Protein AF-A0AAE1UNR2-F1 (afdb_monomer_lite)

Secondary structure (DSSP, 8-state):
---STTS-HHHHHHHHHHHSSS----HHHHHHHHHTS-HHHHHHHTTS-TT-HHHHHHHHHHHHHTS-HHHHHHGGG-TT--SS--STT-S-----

Radius of gyration: 14.62 Å; chains: 1; bounding box: 32×25×48 Å

Foldseek 3Di:
DLACAPHALLVVLVVVVVVPPPDQDDPVNVVVSLVSDAPLLSVVLVPDDCNDVNVSSVVSRVLVVLAFPQCSPVNPVRPDGDPPHPPPPPPDPDDD

pLDDT: mean 76.66, std 12.13, range [36.47, 90.81]

Sequence (96 aa):
MDGLGDRKPSELINEMLALMEGHKSCLLFEQIFLEQMPEDIRLLLAQDTFTDPRGLAARADELWDKWCYYHQRLGSDARRCRPPCMHPGNASGGSL

Structure (mmCIF, N/CA/C/O backbone):
data_AF-A0AAE1UNR2-F1
#
_entry.id   AF-A0AAE1UNR2-F1
#
loop_
_atom_site.group_PDB
_atom_site.id
_atom_site.type_symbol
_atom_site.label_atom_id
_atom_site.label_alt_id
_atom_site.label_comp_id
_atom_site.label_asym_id
_atom_site.label_entity_id
_atom_site.label_seq_id
_atom_site.pdbx_PDB_ins_code
_atom_site.Cartn_x
_atom_site.Cartn_y
_atom_site.Cartn_z
_atom_site.occupancy
_atom_site.B_iso_or_equiv
_atom_site.auth_seq_id
_atom_site.auth_comp_id
_atom_site.auth_asym_id
_atom_site.auth_atom_id
_atom_site.pdbx_PDB_model_num
ATOM 1 N N . MET A 1 1 ? 12.746 -7.445 9.926 1.00 45.41 1 MET A N 1
ATOM 2 C CA . MET A 1 1 ? 11.361 -7.937 9.978 1.00 45.41 1 MET A CA 1
ATOM 3 C C . MET A 1 1 ? 11.120 -8.610 8.652 1.00 45.41 1 MET A C 1
ATOM 5 O O . MET A 1 1 ? 11.321 -7.958 7.633 1.00 45.41 1 MET A O 1
ATOM 9 N N . ASP A 1 2 ? 10.825 -9.909 8.651 1.00 52.72 2 ASP A N 1
ATOM 10 C CA . ASP A 1 2 ? 10.243 -10.548 7.473 1.00 52.72 2 ASP A CA 1
ATOM 11 C C . ASP A 1 2 ? 8.996 -9.726 7.151 1.00 52.72 2 ASP A C 1
ATOM 13 O O . ASP A 1 2 ? 8.121 -9.598 8.006 1.00 52.72 2 ASP A O 1
ATOM 17 N N . GLY A 1 3 ? 9.010 -9.014 6.021 1.00 59.41 3 GLY A N 1
ATOM 18 C CA . GLY A 1 3 ? 7.941 -8.089 5.655 1.00 59.41 3 GLY A CA 1
ATOM 19 C C . GLY A 1 3 ? 6.603 -8.809 5.482 1.00 59.41 3 GLY A C 1
ATOM 20 O O . GLY A 1 3 ? 6.376 -9.907 5.979 1.00 59.41 3 GLY A O 1
ATOM 21 N N . LEU A 1 4 ? 5.701 -8.223 4.708 1.00 69.62 4 LEU A N 1
ATOM 22 C CA . LEU A 1 4 ? 4.377 -8.795 4.440 1.00 69.62 4 LEU A CA 1
ATOM 23 C C . LEU A 1 4 ? 4.364 -10.270 3.962 1.00 69.62 4 LEU A C 1
ATOM 25 O O . LEU A 1 4 ? 3.344 -10.950 4.067 1.00 69.62 4 LEU A O 1
ATOM 29 N N . GLY A 1 5 ? 5.491 -10.783 3.457 1.00 72.50 5 GLY A N 1
ATOM 30 C CA . GLY A 1 5 ? 5.622 -12.157 2.979 1.00 72.50 5 GLY A CA 1
ATOM 31 C C . GLY A 1 5 ? 4.759 -12.384 1.739 1.00 72.50 5 GLY A C 1
ATOM 32 O O . GLY A 1 5 ? 4.785 -11.577 0.808 1.00 72.50 5 GLY A O 1
ATOM 33 N N . ASP A 1 6 ? 3.988 -13.473 1.740 1.00 73.25 6 ASP A N 1
ATOM 34 C CA . ASP A 1 6 ? 3.024 -13.804 0.678 1.00 73.25 6 ASP A CA 1
ATOM 35 C C . ASP A 1 6 ? 1.643 -13.161 0.891 1.00 73.25 6 ASP A C 1
ATOM 37 O O . ASP A 1 6 ? 0.737 -13.342 0.077 1.00 73.25 6 ASP A O 1
ATOM 41 N N . ARG A 1 7 ? 1.460 -12.432 1.996 1.00 82.12 7 ARG A N 1
ATOM 42 C CA . ARG A 1 7 ? 0.172 -11.848 2.371 1.00 82.12 7 ARG A CA 1
ATOM 43 C C . ARG A 1 7 ? -0.068 -10.539 1.634 1.00 82.12 7 ARG A C 1
ATOM 45 O O . ARG A 1 7 ? 0.875 -9.842 1.255 1.00 82.12 7 ARG A O 1
ATOM 52 N N . LYS A 1 8 ? -1.339 -10.179 1.466 1.00 85.06 8 LYS A N 1
ATOM 53 C CA . LYS A 1 8 ? -1.718 -8.876 0.917 1.00 85.06 8 LYS A CA 1
ATOM 54 C C . LYS A 1 8 ? -1.769 -7.782 1.990 1.00 85.06 8 LYS A C 1
ATOM 56 O O . LYS A 1 8 ? -2.084 -8.063 3.151 1.00 85.06 8 LYS A O 1
ATOM 61 N N . PRO A 1 9 ? -1.515 -6.518 1.612 1.00 88.81 9 PRO A N 1
ATOM 62 C CA . PRO A 1 9 ? -1.623 -5.375 2.525 1.00 88.81 9 PRO A CA 1
ATOM 63 C C . PRO A 1 9 ? -3.003 -5.255 3.182 1.00 88.81 9 PRO A C 1
A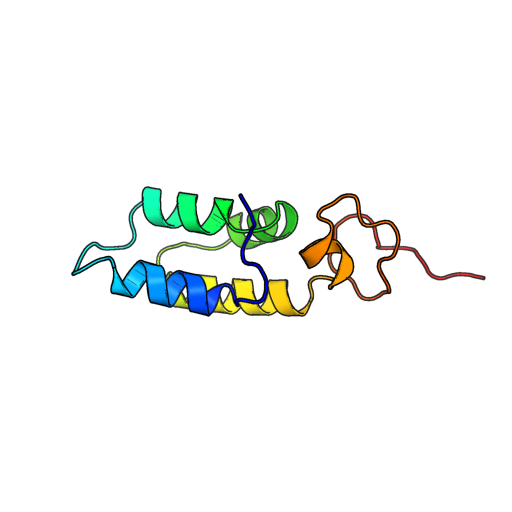TOM 65 O O . PRO A 1 9 ? -3.105 -4.965 4.376 1.00 88.81 9 PRO A O 1
ATOM 68 N N . SER A 1 10 ? -4.065 -5.552 2.433 1.00 90.81 10 SER A N 1
ATOM 69 C CA . SER A 1 10 ? -5.437 -5.604 2.941 1.00 90.81 10 SER A CA 1
ATOM 70 C C . SER A 1 10 ? -5.660 -6.676 4.000 1.00 90.81 10 SER A C 1
ATOM 72 O O . SER A 1 10 ? -6.385 -6.436 4.966 1.00 90.81 10 SER A O 1
ATOM 74 N N . GLU A 1 11 ? -5.020 -7.837 3.876 1.00 89.56 11 GLU A N 1
ATOM 75 C CA . GLU A 1 11 ? -5.092 -8.894 4.887 1.00 89.56 11 GLU A CA 1
ATOM 76 C C . GLU A 1 11 ? -4.405 -8.459 6.181 1.00 89.56 11 GLU A C 1
ATOM 78 O O . GLU A 1 11 ? -4.945 -8.680 7.264 1.00 89.56 11 GLU A O 1
ATOM 83 N N . LEU A 1 12 ? -3.256 -7.783 6.079 1.00 88.56 12 LEU A N 1
ATOM 84 C CA . LEU A 1 12 ? -2.573 -7.211 7.240 1.00 88.56 12 LEU A CA 1
ATOM 85 C C . LEU A 1 12 ? -3.449 -6.175 7.952 1.00 88.56 12 LEU A C 1
ATOM 87 O O . LEU A 1 12 ? -3.637 -6.275 9.162 1.00 88.56 12 LEU A O 1
ATOM 91 N N . ILE A 1 13 ? -4.033 -5.223 7.218 1.00 87.88 13 ILE A N 1
ATOM 92 C CA . ILE A 1 13 ? -4.922 -4.219 7.819 1.00 87.88 13 ILE A CA 1
ATOM 93 C C . ILE A 1 13 ? -6.139 -4.865 8.471 1.00 87.88 13 ILE A C 1
ATOM 95 O O . ILE A 1 13 ? -6.511 -4.464 9.569 1.00 87.88 13 ILE A O 1
ATOM 99 N N . ASN A 1 14 ? -6.750 -5.872 7.848 1.00 87.88 14 ASN A N 1
ATOM 100 C CA . ASN A 1 14 ? -7.897 -6.556 8.442 1.00 87.88 14 ASN A CA 1
ATOM 101 C C . ASN A 1 14 ? -7.534 -7.274 9.748 1.00 87.88 14 ASN A C 1
ATOM 103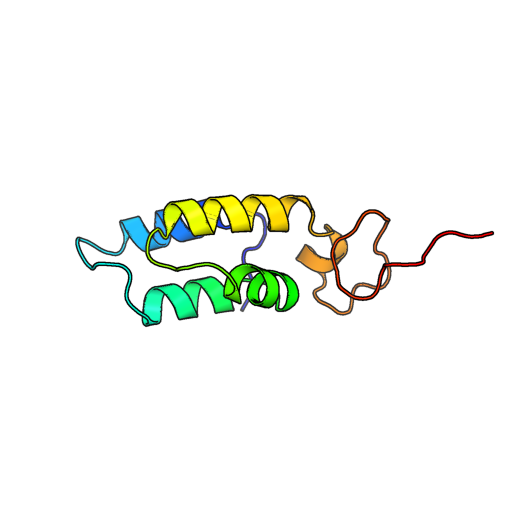 O O . ASN A 1 14 ? -8.301 -7.188 10.705 1.00 87.88 14 ASN A O 1
ATOM 107 N N . GLU A 1 15 ? -6.374 -7.928 9.821 1.00 88.00 15 GLU A N 1
ATOM 108 C CA . GLU A 1 15 ? -5.896 -8.546 11.064 1.00 88.00 15 GLU A CA 1
ATOM 109 C C . GLU A 1 15 ? -5.582 -7.507 12.140 1.00 88.00 15 GLU A C 1
ATOM 111 O O . GLU A 1 15 ? -6.015 -7.649 13.283 1.00 88.00 15 GLU A O 1
ATOM 116 N N . MET A 1 16 ? -4.886 -6.430 11.775 1.00 83.88 16 MET A N 1
ATOM 117 C CA . MET A 1 16 ? -4.585 -5.345 12.706 1.00 83.88 16 MET A CA 1
ATOM 118 C C . MET A 1 16 ? -5.873 -4.685 13.225 1.00 83.88 16 MET A C 1
ATOM 120 O O . MET A 1 16 ? -5.975 -4.398 14.413 1.00 83.88 16 MET A O 1
ATOM 124 N N . LEU A 1 17 ? -6.883 -4.493 12.369 1.00 84.88 17 LEU A N 1
ATOM 125 C CA . LEU A 1 17 ? -8.201 -3.985 12.761 1.00 84.88 17 LEU A CA 1
ATOM 126 C C . LEU A 1 17 ? -8.956 -4.964 13.668 1.00 84.88 17 LEU A C 1
ATOM 128 O O . LEU A 1 17 ? -9.613 -4.522 14.603 1.00 84.88 17 LEU A O 1
ATOM 132 N N . ALA A 1 18 ? -8.862 -6.272 13.418 1.00 85.44 18 ALA A N 1
ATOM 133 C CA . ALA A 1 18 ? -9.512 -7.290 14.245 1.00 85.44 18 ALA A CA 1
ATOM 134 C C . ALA A 1 18 ? -8.935 -7.352 15.670 1.00 85.44 18 ALA A C 1
ATOM 136 O O . ALA A 1 18 ? -9.6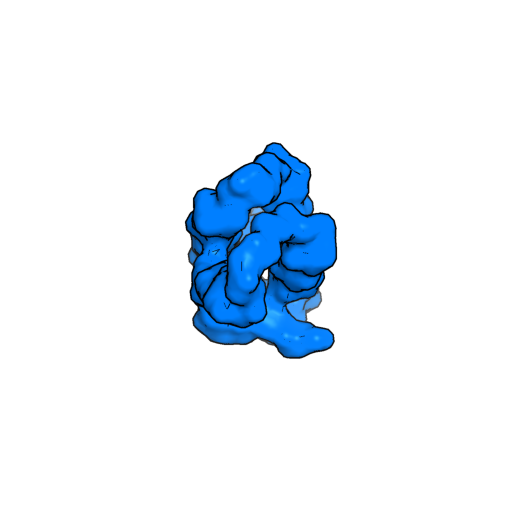60 -7.674 16.606 1.00 85.44 18 ALA A O 1
ATOM 137 N N . LEU A 1 19 ? -7.652 -7.016 15.839 1.00 84.31 19 LEU A N 1
ATOM 138 C CA . LEU A 1 19 ? -6.992 -6.927 17.147 1.00 84.31 19 LEU A CA 1
ATOM 139 C C . LEU A 1 19 ? -7.340 -5.642 17.914 1.00 84.31 19 LEU A C 1
ATOM 141 O O . LEU A 1 19 ? -7.198 -5.590 19.134 1.00 84.31 19 LEU A O 1
ATOM 145 N N . MET A 1 20 ? -7.786 -4.595 17.219 1.00 73.44 20 MET A N 1
ATOM 146 C CA . MET A 1 20 ? -8.166 -3.324 17.829 1.00 73.44 20 MET A CA 1
ATOM 147 C C . MET A 1 20 ? -9.665 -3.328 18.139 1.00 73.44 20 MET A C 1
ATOM 149 O O . MET A 1 20 ? -10.473 -2.848 17.348 1.00 73.44 20 MET A O 1
ATOM 153 N N . GLU A 1 21 ? -10.046 -3.847 19.309 1.00 67.44 21 GLU A N 1
ATOM 154 C CA . GLU A 1 21 ? -11.426 -3.867 19.828 1.00 67.44 21 GLU A CA 1
ATOM 155 C C . GLU A 1 21 ? -11.978 -2.444 20.106 1.00 67.44 21 GLU A C 1
ATOM 157 O O . GLU A 1 21 ? -12.201 -2.041 21.244 1.00 67.44 21 GLU A O 1
ATOM 162 N N . GLY A 1 22 ? -12.194 -1.640 19.059 1.00 67.50 22 GLY A N 1
ATOM 163 C CA . GLY A 1 22 ? -12.821 -0.314 19.140 1.00 67.50 22 GLY A CA 1
ATOM 164 C C . GLY A 1 22 ? -11.864 0.882 19.185 1.00 67.50 22 GLY A C 1
ATOM 165 O O . GLY A 1 22 ? -12.322 2.022 19.293 1.00 67.50 22 GLY A O 1
ATOM 166 N N . HIS A 1 23 ? -10.552 0.666 19.050 1.00 65.69 23 HIS A N 1
ATOM 167 C CA . HIS A 1 23 ? -9.600 1.762 18.867 1.00 65.69 23 HIS A CA 1
ATOM 168 C C . HIS A 1 23 ? -9.672 2.286 17.424 1.00 65.69 23 HIS A C 1
ATOM 170 O O . HIS A 1 23 ? -9.434 1.549 16.469 1.00 65.69 23 HIS A O 1
ATOM 176 N N . LYS A 1 24 ? -10.006 3.572 17.251 1.00 63.94 24 LYS A N 1
ATOM 177 C CA . LYS A 1 24 ? -9.912 4.241 15.943 1.00 63.94 24 LYS A CA 1
ATOM 178 C C . LYS A 1 24 ? -8.445 4.265 15.508 1.00 63.94 24 LYS A C 1
ATOM 180 O O . LYS A 1 24 ? -7.584 4.482 16.361 1.00 63.94 24 LYS A O 1
ATOM 185 N N . SER A 1 25 ? -8.192 4.036 14.217 1.00 64.69 25 SER A N 1
ATOM 186 C CA . SER A 1 25 ? -6.867 4.060 13.582 1.00 64.69 25 SER A CA 1
ATOM 187 C C . SER A 1 25 ? -6.017 5.199 14.147 1.00 64.69 25 SER A C 1
ATOM 189 O O . SER A 1 25 ? -6.286 6.377 13.922 1.00 64.69 25 SER A O 1
ATOM 191 N N . CYS A 1 26 ? -5.052 4.840 14.984 1.00 76.38 26 CYS A N 1
ATOM 192 C CA . CYS A 1 26 ? -4.155 5.774 15.645 1.00 76.38 26 CYS A CA 1
ATOM 193 C C . CYS A 1 26 ? -2.821 5.817 14.894 1.00 76.38 26 CYS A C 1
ATOM 195 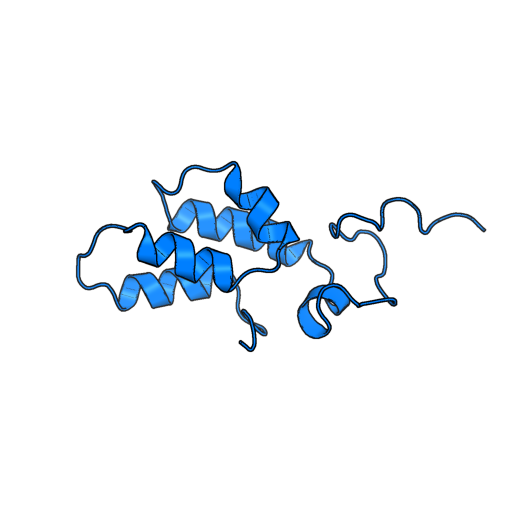O O . CYS A 1 26 ? -2.495 4.883 14.169 1.00 76.38 26 CYS A O 1
ATOM 197 N N . LEU A 1 27 ? -2.019 6.863 15.107 1.00 78.19 27 LEU A N 1
ATOM 198 C CA . LEU A 1 27 ? -0.718 7.043 14.437 1.00 78.19 27 LEU A CA 1
ATOM 199 C C . LEU A 1 27 ? 0.185 5.798 14.521 1.00 78.19 27 LEU A C 1
ATOM 201 O O . LEU A 1 27 ? 0.934 5.499 13.598 1.00 78.19 27 LEU A O 1
ATOM 205 N N . LEU A 1 28 ? 0.082 5.036 15.614 1.00 80.56 28 LEU A N 1
ATOM 206 C CA . LEU A 1 28 ? 0.816 3.785 15.789 1.00 80.56 28 LEU A CA 1
ATOM 207 C C . LEU A 1 28 ? 0.392 2.707 14.778 1.00 80.56 28 LEU A C 1
ATOM 209 O O . LEU A 1 28 ? 1.239 1.993 14.257 1.00 80.56 28 LEU A O 1
ATOM 213 N N . PHE A 1 29 ? -0.903 2.599 14.480 1.00 81.88 29 PHE A N 1
ATOM 214 C CA . PHE A 1 29 ? -1.419 1.681 13.464 1.00 81.88 29 PHE A CA 1
ATOM 215 C C . PHE A 1 29 ? -0.871 2.038 12.081 1.00 81.88 29 PHE A C 1
ATOM 217 O O . PHE A 1 29 ? -0.400 1.163 11.359 1.00 81.88 29 PHE A O 1
ATOM 224 N N . GLU A 1 30 ? -0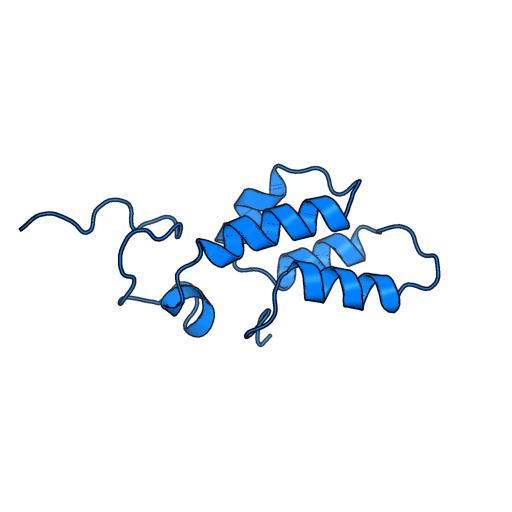.905 3.325 11.734 1.00 82.38 30 GLU A N 1
ATOM 225 C CA . GLU A 1 30 ? -0.410 3.833 10.452 1.00 82.38 30 GLU A CA 1
ATOM 226 C C . GLU A 1 30 ? 1.088 3.566 10.313 1.00 82.38 30 GLU A C 1
ATOM 228 O O . GLU A 1 30 ? 1.535 3.053 9.290 1.00 82.38 30 GLU A O 1
ATOM 233 N N . GLN A 1 31 ? 1.854 3.840 11.371 1.00 85.12 31 GLN A N 1
ATOM 234 C CA . GLN A 1 31 ? 3.290 3.611 11.381 1.00 85.12 31 GLN A CA 1
ATOM 235 C C . GLN A 1 31 ? 3.628 2.122 11.233 1.00 85.12 31 GLN A C 1
ATOM 237 O O . GLN A 1 31 ? 4.419 1.776 10.360 1.00 85.12 31 GLN A O 1
ATOM 242 N N . ILE A 1 32 ? 2.990 1.239 12.011 1.00 85.56 32 ILE A N 1
ATOM 243 C CA . ILE A 1 32 ? 3.215 -0.212 11.914 1.00 85.56 32 ILE A CA 1
ATOM 244 C C . ILE A 1 32 ? 2.846 -0.722 10.516 1.00 85.56 32 ILE A C 1
ATOM 246 O O . ILE A 1 32 ? 3.594 -1.500 9.930 1.00 85.56 32 ILE A O 1
ATOM 250 N N . PHE A 1 33 ? 1.716 -0.276 9.959 1.00 86.25 33 PHE A N 1
ATOM 251 C CA . PHE A 1 33 ? 1.303 -0.673 8.615 1.00 86.25 33 PHE A CA 1
ATOM 252 C C . PHE A 1 33 ? 2.323 -0.239 7.558 1.00 86.25 33 PHE A C 1
ATOM 254 O O . PHE A 1 33 ? 2.717 -1.050 6.722 1.00 86.25 33 PHE A O 1
ATOM 261 N N . LEU A 1 34 ? 2.793 1.011 7.624 1.00 86.06 34 LEU A N 1
ATOM 262 C CA . LEU A 1 34 ? 3.816 1.513 6.713 1.00 86.06 34 LEU A CA 1
ATOM 263 C C . LEU A 1 34 ? 5.117 0.724 6.862 1.00 86.06 34 LEU A C 1
ATOM 265 O O . LEU A 1 34 ? 5.651 0.280 5.853 1.00 86.06 34 LEU A O 1
ATOM 269 N N . GLU A 1 35 ? 5.618 0.507 8.080 1.00 86.88 35 GLU A N 1
ATOM 270 C CA . GLU A 1 35 ? 6.871 -0.227 8.329 1.00 86.88 35 GLU A CA 1
ATOM 271 C C . GLU A 1 35 ? 6.868 -1.655 7.761 1.00 86.88 35 GLU A C 1
ATOM 273 O O . GLU A 1 35 ? 7.922 -2.162 7.378 1.00 86.88 35 GLU A O 1
ATOM 278 N N . GLN A 1 36 ? 5.696 -2.281 7.623 1.00 85.12 36 GLN A N 1
ATOM 279 C CA . GLN A 1 36 ? 5.554 -3.598 6.996 1.00 85.12 36 GLN A CA 1
ATOM 280 C C . GLN A 1 36 ? 5.634 -3.571 5.459 1.00 85.12 36 GLN A C 1
ATOM 282 O O . GLN A 1 36 ? 5.701 -4.631 4.826 1.00 85.12 36 GLN A O 1
ATOM 287 N N . MET A 1 37 ? 5.641 -2.382 4.850 1.00 84.62 37 MET A N 1
ATOM 288 C CA . MET A 1 37 ? 5.707 -2.191 3.404 1.00 84.62 37 MET A CA 1
ATOM 289 C C . MET A 1 37 ? 7.121 -1.799 2.928 1.00 84.62 37 MET A C 1
ATOM 291 O O . MET A 1 37 ? 7.839 -1.058 3.609 1.00 84.62 37 MET A O 1
ATOM 295 N N . PRO A 1 38 ? 7.517 -2.214 1.707 1.00 82.44 38 PRO A N 1
ATOM 296 C CA . PRO A 1 38 ? 8.699 -1.701 1.025 1.00 82.44 38 PRO A CA 1
ATOM 297 C C . PRO A 1 38 ? 8.702 -0.174 0.972 1.00 82.44 38 PRO A C 1
ATOM 299 O O . PRO A 1 38 ? 7.649 0.455 0.863 1.00 82.44 38 PRO A O 1
ATOM 302 N N . GLU A 1 39 ? 9.893 0.421 1.008 1.00 81.62 39 GLU A N 1
ATOM 303 C CA . GLU A 1 39 ? 10.082 1.877 0.979 1.00 81.62 39 GLU A CA 1
ATOM 304 C C . GLU A 1 39 ? 9.331 2.559 -0.164 1.00 81.62 39 GLU A C 1
ATOM 306 O O . GLU A 1 39 ? 8.645 3.554 0.044 1.00 81.62 39 GLU A O 1
ATOM 311 N N . ASP A 1 40 ? 9.373 1.969 -1.347 1.00 79.62 40 ASP A N 1
ATOM 312 C CA . ASP A 1 40 ? 8.740 2.536 -2.531 1.00 79.62 40 ASP A CA 1
ATOM 313 C C . ASP A 1 40 ? 7.211 2.563 -2.418 1.00 79.62 40 ASP A C 1
ATOM 315 O O . ASP A 1 40 ? 6.566 3.545 -2.783 1.00 79.62 40 ASP A O 1
ATOM 319 N N . ILE A 1 41 ? 6.623 1.500 -1.860 1.00 85.25 41 ILE A N 1
ATOM 320 C CA . ILE A 1 41 ? 5.178 1.426 -1.627 1.00 85.25 41 ILE A CA 1
ATOM 321 C C . ILE A 1 41 ? 4.790 2.408 -0.516 1.00 85.25 41 ILE A C 1
ATOM 323 O O . ILE A 1 41 ? 3.815 3.139 -0.677 1.00 85.25 41 ILE A O 1
ATOM 327 N N . ARG A 1 42 ? 5.588 2.514 0.559 1.00 87.25 42 ARG A N 1
ATOM 328 C CA . ARG A 1 42 ? 5.382 3.529 1.607 1.00 87.25 42 ARG A CA 1
ATOM 329 C C . ARG A 1 42 ? 5.362 4.946 1.039 1.00 87.25 42 ARG A C 1
ATOM 331 O O . ARG A 1 42 ? 4.481 5.722 1.392 1.00 87.25 42 ARG A O 1
ATOM 338 N N . LEU A 1 43 ? 6.305 5.286 0.158 1.00 84.12 43 LEU A N 1
ATOM 339 C CA . LEU A 1 43 ? 6.393 6.615 -0.459 1.00 84.12 43 LEU A CA 1
ATOM 340 C C . LEU A 1 43 ? 5.173 6.937 -1.329 1.00 84.12 43 LEU A C 1
ATOM 342 O O . LEU A 1 43 ? 4.705 8.076 -1.350 1.00 84.12 43 LEU A O 1
ATOM 346 N N . LEU A 1 44 ? 4.639 5.943 -2.040 1.00 85.06 44 LEU A N 1
ATOM 347 C CA . LEU A 1 44 ? 3.429 6.121 -2.841 1.00 85.06 44 LEU A CA 1
ATOM 348 C C . LEU A 1 44 ? 2.189 6.297 -1.956 1.00 85.06 44 LEU A C 1
ATOM 350 O O . LEU A 1 44 ? 1.363 7.164 -2.250 1.00 85.06 44 LEU A O 1
ATOM 354 N N . LEU A 1 45 ? 2.085 5.530 -0.867 1.00 86.81 45 LEU A N 1
ATOM 355 C CA . LEU A 1 45 ? 0.985 5.606 0.103 1.00 86.81 45 LEU A CA 1
ATOM 356 C C . LEU A 1 45 ? 1.029 6.857 0.986 1.00 86.81 45 LEU A C 1
ATOM 358 O O . LEU A 1 45 ? -0.015 7.314 1.434 1.00 86.81 45 LEU A O 1
ATOM 362 N N . ALA A 1 46 ? 2.201 7.465 1.192 1.00 82.00 46 ALA A N 1
ATOM 363 C CA . ALA A 1 46 ? 2.345 8.707 1.959 1.00 82.00 46 ALA A CA 1
ATOM 364 C C . ALA A 1 46 ? 1.555 9.897 1.374 1.00 82.00 46 ALA A C 1
ATOM 366 O O . ALA A 1 46 ? 1.389 10.914 2.043 1.00 82.00 46 ALA A O 1
ATOM 367 N N . GLN A 1 47 ? 1.085 9.786 0.127 1.00 78.12 47 GLN A N 1
ATOM 368 C CA . GLN A 1 47 ? 0.231 10.782 -0.521 1.00 78.12 47 GLN A CA 1
ATOM 369 C C . GLN A 1 47 ? -1.257 10.640 -0.159 1.00 78.12 47 GLN A C 1
ATOM 371 O O . GLN A 1 47 ? -2.016 11.579 -0.398 1.00 78.12 47 GLN A O 1
ATOM 376 N N . ASP A 1 48 ? -1.693 9.498 0.383 1.00 82.81 48 ASP A N 1
ATOM 377 C CA . ASP A 1 48 ? -3.092 9.293 0.770 1.00 82.81 48 ASP A CA 1
ATOM 378 C C . ASP A 1 48 ? -3.389 9.772 2.189 1.00 82.81 48 ASP A C 1
ATOM 380 O O . ASP A 1 48 ? -2.507 9.967 3.028 1.00 82.81 48 ASP A O 1
ATOM 384 N N . THR A 1 49 ? -4.682 9.899 2.481 1.00 76.44 49 THR A N 1
ATOM 385 C CA . THR A 1 49 ? -5.180 10.125 3.833 1.00 76.44 49 THR A CA 1
ATOM 386 C C . THR A 1 49 ? -5.507 8.798 4.517 1.00 76.44 49 THR A C 1
ATOM 388 O O . THR A 1 49 ? -6.197 7.935 3.981 1.00 76.44 49 THR A O 1
ATOM 391 N N . PHE A 1 50 ? -5.067 8.654 5.763 1.00 78.44 50 PHE A N 1
ATOM 392 C CA . PHE A 1 50 ? -5.269 7.453 6.582 1.00 78.44 50 PHE A CA 1
ATOM 393 C C . PHE A 1 50 ? -6.631 7.436 7.308 1.00 78.44 50 PHE A C 1
ATOM 395 O O . PHE A 1 50 ? -6.866 6.654 8.228 1.00 78.44 50 PHE A O 1
ATOM 402 N N . THR A 1 51 ? -7.559 8.306 6.893 1.00 81.25 51 THR A N 1
ATOM 403 C CA . THR A 1 51 ? -8.912 8.398 7.464 1.00 81.25 51 THR A CA 1
ATOM 404 C C . THR A 1 51 ? -9.730 7.132 7.205 1.00 81.25 51 THR A C 1
ATOM 406 O O . THR A 1 51 ? -10.575 6.780 8.026 1.00 81.25 51 THR A O 1
ATOM 409 N N . ASP A 1 52 ? -9.465 6.444 6.089 1.00 84.19 52 ASP A N 1
ATOM 410 C CA . ASP A 1 52 ? -10.030 5.131 5.779 1.00 84.19 52 ASP A CA 1
ATOM 411 C C . ASP A 1 52 ? -8.914 4.076 5.640 1.00 84.19 52 ASP A C 1
ATOM 413 O O . ASP A 1 52 ? -8.325 3.932 4.563 1.00 84.19 52 ASP A O 1
ATOM 417 N N . PRO A 1 53 ? -8.611 3.305 6.704 1.00 82.69 53 PRO A N 1
ATOM 418 C CA . PRO A 1 53 ? -7.555 2.298 6.659 1.00 82.69 53 PRO A CA 1
ATOM 419 C C . PRO A 1 53 ? -7.856 1.191 5.644 1.00 82.69 53 PRO A C 1
ATOM 421 O O . PRO A 1 53 ? -6.934 0.641 5.051 1.00 82.69 53 PRO A O 1
ATOM 424 N N . ARG A 1 54 ? -9.131 0.866 5.394 1.00 86.38 54 ARG A N 1
ATOM 425 C CA . ARG A 1 54 ? -9.500 -0.180 4.429 1.00 86.38 54 ARG A CA 1
ATOM 426 C C . ARG A 1 54 ? -9.269 0.276 2.989 1.00 86.38 54 ARG A C 1
ATOM 428 O O . ARG A 1 54 ? -8.727 -0.496 2.201 1.00 86.38 54 ARG A O 1
ATOM 435 N N . GLY A 1 55 ? -9.628 1.516 2.661 1.00 87.81 55 GLY A N 1
ATOM 436 C CA . GLY A 1 55 ? -9.331 2.131 1.366 1.00 87.81 55 GLY A CA 1
ATOM 437 C C . GLY A 1 55 ? -7.830 2.254 1.107 1.00 87.81 55 GLY A C 1
ATOM 438 O O . GLY A 1 55 ? -7.364 1.897 0.025 1.00 87.81 55 GLY A O 1
ATOM 439 N N . LEU A 1 56 ? -7.057 2.650 2.123 1.00 88.06 56 LEU A N 1
ATOM 440 C CA . LEU A 1 56 ? -5.595 2.663 2.045 1.00 88.06 56 LEU A CA 1
ATOM 441 C C . LEU A 1 56 ? -5.031 1.264 1.755 1.00 88.06 56 LEU A C 1
ATOM 443 O O . LEU A 1 56 ? -4.164 1.113 0.897 1.00 88.06 56 LEU A O 1
ATOM 447 N N . ALA A 1 57 ? -5.555 0.234 2.427 1.00 89.00 57 ALA A N 1
ATOM 448 C CA . ALA A 1 57 ? -5.162 -1.153 2.187 1.00 89.00 57 ALA A CA 1
ATOM 449 C C . ALA A 1 57 ? -5.452 -1.602 0.751 1.00 89.00 57 ALA A C 1
ATOM 451 O O . ALA A 1 57 ? -4.623 -2.267 0.140 1.00 89.00 57 ALA A O 1
ATOM 452 N N . ALA A 1 58 ? -6.606 -1.224 0.196 1.00 89.94 58 ALA A N 1
ATOM 453 C CA . ALA A 1 58 ? -6.959 -1.554 -1.182 1.00 89.94 58 ALA A CA 1
ATOM 454 C C . ALA A 1 58 ? -6.005 -0.892 -2.189 1.00 89.94 58 ALA A C 1
ATOM 456 O O . ALA A 1 58 ? -5.536 -1.545 -3.119 1.00 89.94 58 ALA A O 1
ATOM 457 N N . ARG A 1 59 ? -5.645 0.379 -1.971 1.00 88.94 59 ARG A N 1
ATOM 458 C CA . ARG A 1 59 ? -4.640 1.054 -2.803 1.00 88.94 59 ARG A CA 1
ATOM 459 C C . ARG A 1 59 ? -3.266 0.398 -2.658 1.00 88.94 59 ARG A C 1
ATOM 461 O O . ARG A 1 59 ? -2.550 0.223 -3.643 1.00 88.94 59 ARG A O 1
ATOM 468 N N . ALA A 1 60 ? -2.905 0.004 -1.440 1.00 89.31 60 ALA A N 1
ATOM 469 C CA . ALA A 1 60 ? -1.678 -0.730 -1.175 1.00 89.31 60 ALA A CA 1
ATOM 470 C C . ALA A 1 60 ? -1.659 -2.083 -1.904 1.00 89.31 60 ALA A C 1
ATOM 472 O O . ALA A 1 60 ? -0.631 -2.423 -2.479 1.00 89.31 60 ALA A O 1
ATOM 473 N N . ASP A 1 61 ? -2.779 -2.812 -1.962 1.00 89.69 61 ASP A N 1
ATOM 474 C CA . ASP A 1 61 ? -2.913 -4.053 -2.738 1.00 89.69 61 ASP A CA 1
ATOM 475 C C . ASP A 1 61 ? -2.664 -3.827 -4.235 1.00 89.69 61 ASP A C 1
ATOM 477 O O . ASP A 1 61 ? -1.987 -4.633 -4.870 1.00 89.69 61 ASP A O 1
ATOM 481 N N . GLU A 1 62 ? -3.172 -2.733 -4.811 1.00 87.81 62 GLU A N 1
ATOM 482 C CA . GLU A 1 62 ? -2.928 -2.404 -6.222 1.00 87.81 62 GLU A CA 1
ATOM 483 C C . GLU A 1 62 ? -1.449 -2.133 -6.514 1.00 87.81 62 GLU A C 1
ATOM 485 O O . GLU A 1 62 ? -0.940 -2.499 -7.576 1.00 87.81 62 GLU A O 1
ATOM 490 N N . LEU A 1 63 ? -0.761 -1.461 -5.589 1.00 85.81 63 LEU A N 1
ATOM 491 C CA . LEU A 1 63 ? 0.677 -1.214 -5.686 1.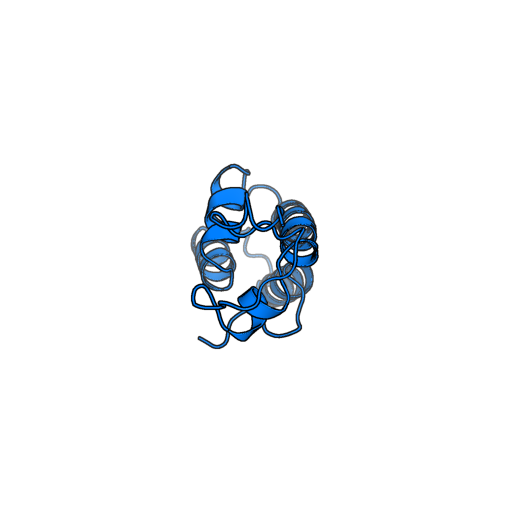00 85.81 63 LEU A CA 1
ATOM 492 C C . LEU A 1 63 ? 1.473 -2.502 -5.474 1.00 85.81 63 LEU A C 1
ATOM 494 O O . LEU A 1 63 ? 2.475 -2.721 -6.153 1.00 85.81 63 LEU A O 1
ATOM 498 N N . TRP A 1 64 ? 1.004 -3.355 -4.564 1.00 82.44 64 TRP A N 1
ATOM 499 C CA . TRP A 1 64 ? 1.593 -4.649 -4.244 1.00 82.44 64 TRP A CA 1
ATOM 500 C C . TRP A 1 64 ? 1.516 -5.625 -5.418 1.00 82.44 64 TRP A C 1
ATOM 502 O O . TRP A 1 64 ? 2.504 -6.275 -5.733 1.00 82.44 64 TRP A O 1
ATOM 512 N N . ASP A 1 65 ? 0.382 -5.687 -6.118 1.00 79.88 65 ASP A N 1
ATOM 513 C CA . ASP A 1 65 ? 0.198 -6.538 -7.303 1.00 79.88 65 ASP A CA 1
ATOM 514 C C . ASP A 1 65 ? 1.107 -6.116 -8.471 1.00 79.88 65 ASP A C 1
ATOM 516 O O . ASP A 1 65 ? 1.639 -6.940 -9.213 1.00 79.88 65 ASP A O 1
ATOM 520 N N . LYS A 1 66 ? 1.355 -4.808 -8.592 1.00 78.19 66 LYS A N 1
ATOM 521 C CA . LYS A 1 66 ? 2.276 -4.231 -9.583 1.00 78.19 66 LYS A CA 1
ATOM 522 C C . LYS A 1 66 ? 3.738 -4.246 -9.114 1.00 78.19 66 LYS A C 1
ATOM 524 O O . LYS A 1 66 ? 4.642 -3.848 -9.864 1.00 78.19 66 LYS A O 1
ATOM 529 N N . TRP A 1 67 ? 3.989 -4.692 -7.883 1.00 77.56 67 TRP A N 1
ATOM 530 C CA . TRP A 1 67 ? 5.324 -4.857 -7.335 1.00 77.56 67 TRP A CA 1
ATOM 531 C C . TRP A 1 67 ? 5.957 -6.130 -7.887 1.00 77.56 67 TRP A C 1
ATOM 533 O O . TRP A 1 67 ? 5.348 -7.193 -7.960 1.00 77.56 67 TRP A O 1
ATOM 543 N N . CYS A 1 68 ? 7.220 -6.046 -8.292 1.00 80.00 68 CYS A N 1
ATOM 544 C CA . CYS A 1 68 ? 7.895 -7.219 -8.828 1.00 80.00 68 CYS A CA 1
ATOM 545 C C . CYS A 1 68 ? 8.131 -8.261 -7.736 1.00 80.00 68 CYS A C 1
ATOM 547 O O . CYS A 1 68 ? 8.761 -7.959 -6.724 1.00 80.00 68 CYS A O 1
ATOM 549 N N . TYR A 1 69 ? 7.777 -9.512 -8.026 1.00 76.62 69 TYR A N 1
ATOM 550 C CA . TYR A 1 69 ? 8.073 -10.678 -7.193 1.00 76.62 69 TYR A CA 1
ATOM 551 C C . TYR A 1 69 ? 9.527 -10.740 -6.690 1.00 76.62 69 TYR A C 1
ATOM 553 O O . TYR A 1 69 ? 9.790 -11.098 -5.542 1.00 76.62 69 TYR A O 1
ATOM 561 N N . TYR A 1 70 ? 10.498 -10.365 -7.529 1.00 77.50 70 TYR A N 1
ATOM 562 C CA . TYR A 1 70 ? 11.904 -10.345 -7.123 1.00 77.50 70 TYR A CA 1
ATOM 563 C C . TYR A 1 70 ? 12.182 -9.281 -6.055 1.00 77.50 70 TYR A C 1
ATOM 565 O O . TYR A 1 70 ? 12.897 -9.580 -5.106 1.00 77.50 70 TYR A O 1
ATOM 573 N N . HIS A 1 71 ? 11.590 -8.089 -6.162 1.00 77.88 71 HIS A N 1
ATOM 574 C CA . HIS A 1 71 ? 11.714 -7.049 -5.134 1.00 77.88 71 HIS A CA 1
ATOM 575 C C . HIS A 1 71 ? 10.866 -7.358 -3.891 1.00 77.88 71 HIS A C 1
ATOM 577 O O . HIS A 1 71 ? 11.214 -6.926 -2.799 1.00 77.88 71 HIS A O 1
ATOM 583 N N . GLN A 1 72 ? 9.786 -8.134 -4.029 1.00 75.38 72 GLN A N 1
ATOM 584 C CA . GLN A 1 72 ? 9.006 -8.639 -2.894 1.00 75.38 72 GLN A CA 1
ATOM 585 C C . GLN A 1 72 ? 9.840 -9.596 -2.030 1.00 75.38 72 GLN A C 1
ATOM 587 O O . GLN A 1 72 ? 9.835 -9.489 -0.809 1.00 75.38 72 GLN A O 1
ATOM 592 N N . ARG A 1 73 ? 10.575 -10.525 -2.657 1.00 75.88 73 ARG A N 1
ATOM 593 C CA . ARG A 1 73 ? 11.337 -11.563 -1.939 1.00 75.88 73 ARG A CA 1
ATOM 594 C C . ARG A 1 73 ? 12.752 -11.163 -1.550 1.00 75.88 73 ARG A C 1
ATOM 596 O O . ARG A 1 73 ? 13.252 -11.641 -0.540 1.00 75.88 73 ARG A O 1
ATOM 603 N N . LEU A 1 74 ? 13.424 -10.380 -2.389 1.00 75.06 74 LEU A N 1
ATOM 604 C CA . LEU A 1 74 ? 14.849 -10.067 -2.239 1.00 75.06 74 LEU A CA 1
ATOM 605 C C . LEU A 1 74 ? 15.083 -8.630 -1.754 1.00 75.06 74 LEU A C 1
ATOM 607 O O . LEU A 1 74 ? 16.228 -8.256 -1.524 1.00 75.06 74 LEU A O 1
ATOM 611 N N . GLY A 1 75 ? 14.019 -7.834 -1.605 1.00 74.12 75 GLY A N 1
ATOM 612 C CA . GLY A 1 75 ? 14.114 -6.418 -1.264 1.00 74.12 75 GLY A CA 1
ATOM 613 C C . GLY A 1 75 ? 14.627 -5.562 -2.424 1.00 74.12 75 GLY A C 1
ATOM 614 O O . GLY A 1 75 ? 14.593 -5.965 -3.588 1.00 74.12 75 GLY A O 1
ATOM 615 N N . SER A 1 76 ? 15.103 -4.361 -2.103 1.00 73.69 76 SER A N 1
ATOM 616 C CA . SER A 1 76 ? 15.586 -3.361 -3.067 1.00 73.69 76 SER A CA 1
ATOM 617 C C . SER A 1 76 ? 16.852 -3.780 -3.834 1.00 73.69 76 SER A C 1
ATOM 619 O O . SER A 1 76 ? 17.126 -3.233 -4.896 1.00 73.69 76 SER A O 1
ATOM 621 N N . ASP A 1 77 ? 17.590 -4.798 -3.383 1.00 73.06 77 ASP A N 1
ATOM 622 C CA . ASP A 1 77 ? 18.804 -5.298 -4.053 1.00 73.06 77 ASP A CA 1
ATOM 623 C C . ASP A 1 77 ? 18.528 -6.265 -5.233 1.00 73.06 77 ASP A C 1
ATOM 625 O O . ASP A 1 77 ? 19.441 -6.897 -5.788 1.00 73.06 77 ASP A O 1
ATOM 629 N N . ALA A 1 78 ? 17.264 -6.433 -5.638 1.00 77.06 78 ALA A N 1
ATOM 630 C CA . ALA A 1 78 ? 16.862 -7.424 -6.632 1.00 77.06 78 ALA A CA 1
ATOM 631 C C . ALA A 1 78 ? 17.278 -7.056 -8.074 1.00 77.06 78 ALA A C 1
ATOM 633 O O . ALA A 1 78 ? 16.567 -6.407 -8.833 1.00 77.06 78 ALA A O 1
ATOM 634 N N . ARG A 1 79 ? 18.403 -7.604 -8.540 1.00 77.50 79 ARG A N 1
ATOM 635 C CA . ARG A 1 79 ? 18.958 -7.337 -9.888 1.00 77.50 79 ARG A CA 1
ATOM 636 C C . ARG A 1 79 ? 18.323 -8.117 -11.051 1.00 77.50 79 ARG A C 1
ATOM 638 O O . ARG A 1 79 ? 18.857 -8.120 -12.157 1.00 77.50 79 ARG A O 1
ATOM 645 N N . ARG A 1 80 ? 17.230 -8.845 -10.815 1.00 77.00 80 ARG A N 1
ATOM 646 C CA . ARG A 1 80 ? 16.585 -9.728 -11.810 1.00 77.00 80 ARG A CA 1
ATOM 647 C C . ARG A 1 80 ? 15.137 -9.328 -12.123 1.00 77.00 80 ARG A C 1
ATOM 649 O O . ARG A 1 80 ? 14.379 -10.167 -12.603 1.00 77.00 80 ARG A O 1
ATOM 656 N N . CYS A 1 81 ? 14.743 -8.075 -11.853 1.00 76.75 81 CYS A N 1
ATOM 657 C CA . CYS A 1 81 ? 13.391 -7.608 -12.180 1.00 76.75 81 CYS A CA 1
ATOM 658 C C . CYS A 1 81 ? 13.097 -7.752 -13.684 1.00 76.75 81 CYS A C 1
ATOM 660 O O . CYS A 1 81 ? 13.933 -7.411 -14.520 1.00 76.75 81 CYS A O 1
ATOM 662 N N . ARG A 1 82 ? 11.885 -8.206 -14.026 1.00 69.69 82 ARG A N 1
ATOM 663 C CA . ARG A 1 82 ? 11.365 -8.200 -15.396 1.00 69.69 82 ARG A CA 1
ATOM 664 C C . ARG A 1 82 ? 10.308 -7.092 -15.539 1.00 69.69 82 ARG A C 1
ATOM 666 O O . ARG A 1 82 ? 9.426 -7.023 -14.686 1.00 69.69 82 ARG A O 1
ATOM 673 N N . PRO A 1 83 ? 10.375 -6.235 -16.574 1.00 63.59 83 PRO A N 1
ATOM 674 C CA . PRO A 1 83 ? 9.337 -5.238 -16.835 1.00 63.59 83 PRO A CA 1
ATOM 675 C C . PRO A 1 83 ? 7.971 -5.883 -17.135 1.00 63.59 83 PRO A C 1
ATOM 677 O O . PRO A 1 83 ? 7.948 -6.972 -17.722 1.00 63.59 83 PRO A O 1
ATOM 680 N N . PRO A 1 84 ? 6.849 -5.211 -16.814 1.00 68.56 84 PRO A N 1
ATOM 681 C CA . PRO A 1 84 ? 6.746 -3.903 -16.157 1.00 68.56 84 PRO A CA 1
ATOM 682 C C . PRO A 1 84 ? 6.836 -4.034 -14.625 1.00 68.56 84 PRO A C 1
ATOM 684 O O . PRO A 1 84 ? 5.996 -4.692 -14.023 1.00 68.56 84 PRO A O 1
ATOM 687 N N . CYS A 1 85 ? 7.825 -3.400 -13.980 1.00 75.25 85 CYS A N 1
ATOM 688 C CA . CYS A 1 85 ? 7.849 -3.300 -12.516 1.00 75.25 85 CYS A CA 1
ATOM 689 C C . CYS A 1 85 ? 7.914 -1.861 -12.034 1.00 75.25 85 CYS A C 1
ATOM 691 O O . CYS A 1 85 ? 8.633 -1.047 -12.607 1.00 75.25 85 CYS A O 1
ATOM 693 N N . MET A 1 86 ? 7.161 -1.573 -10.970 1.00 72.75 86 MET A N 1
ATOM 694 C CA . MET A 1 86 ? 7.010 -0.225 -10.414 1.00 72.75 86 MET A CA 1
ATOM 695 C C . MET A 1 86 ? 8.155 0.222 -9.489 1.00 72.75 86 MET A C 1
ATOM 697 O O . MET A 1 86 ? 8.080 1.320 -8.947 1.00 72.75 86 MET A O 1
ATOM 701 N N . HIS A 1 87 ? 9.216 -0.575 -9.308 1.00 70.12 87 HIS A N 1
ATOM 702 C CA . HIS A 1 87 ? 10.354 -0.156 -8.482 1.00 70.12 87 HIS A CA 1
ATOM 703 C C . HIS A 1 87 ? 11.079 1.041 -9.138 1.00 70.12 87 HIS A C 1
ATOM 705 O O . HIS A 1 87 ? 11.462 0.942 -10.317 1.00 70.12 87 HIS A O 1
ATOM 711 N N . PRO A 1 88 ? 11.249 2.172 -8.425 1.00 62.97 88 PRO A N 1
ATOM 712 C CA . PRO A 1 88 ? 11.907 3.358 -8.955 1.00 62.97 88 PRO A CA 1
ATOM 713 C C . PRO A 1 88 ? 13.352 3.019 -9.324 1.00 62.97 88 PRO A C 1
ATOM 715 O O . PRO A 1 88 ? 14.177 2.694 -8.482 1.00 62.97 88 PRO A O 1
ATOM 718 N N . GLY A 1 89 ? 13.642 3.052 -10.624 1.00 63.03 89 GLY A N 1
ATOM 719 C CA . GLY A 1 89 ? 14.944 2.667 -11.174 1.00 63.03 89 GLY A CA 1
ATOM 720 C C . GLY A 1 89 ? 14.868 1.703 -12.356 1.00 63.03 89 GLY A C 1
ATOM 721 O O . GLY A 1 89 ? 15.846 1.588 -13.087 1.00 63.03 89 GLY A O 1
ATOM 722 N N . ASN A 1 90 ? 13.714 1.067 -12.617 1.00 55.56 90 ASN A N 1
ATOM 723 C CA . ASN A 1 90 ? 13.572 0.133 -13.747 1.00 55.56 90 ASN A CA 1
ATOM 724 C C . ASN A 1 90 ? 12.883 0.719 -15.000 1.00 55.56 90 ASN A C 1
ATOM 726 O O . ASN A 1 90 ? 12.316 -0.018 -15.806 1.00 55.56 90 ASN A O 1
ATOM 730 N N . ALA A 1 91 ? 12.933 2.042 -15.189 1.00 50.22 91 ALA A N 1
ATOM 731 C CA . ALA A 1 91 ? 12.275 2.726 -16.310 1.00 50.22 91 ALA A CA 1
ATOM 732 C C . ALA A 1 91 ? 12.906 2.457 -17.697 1.00 50.22 91 ALA A C 1
ATOM 734 O O . ALA A 1 91 ? 12.339 2.862 -18.708 1.00 50.22 91 ALA A O 1
ATOM 735 N N . SER A 1 92 ? 14.041 1.758 -17.794 1.00 50.38 92 SER A N 1
ATOM 736 C CA . SER A 1 92 ? 14.699 1.527 -19.088 1.00 50.38 92 SER A CA 1
ATOM 737 C C . SER A 1 92 ? 15.564 0.268 -19.086 1.00 50.38 92 SER A C 1
ATOM 739 O O . SER A 1 92 ? 16.787 0.324 -19.041 1.00 50.38 92 SER A O 1
ATOM 741 N N . GLY A 1 93 ? 14.902 -0.887 -19.155 1.00 45.94 93 GLY A N 1
ATOM 742 C CA . GLY A 1 93 ? 15.514 -2.191 -19.427 1.00 45.94 93 GLY A CA 1
ATOM 743 C C . GLY A 1 93 ? 14.982 -2.798 -20.723 1.00 45.94 93 GLY A C 1
ATOM 744 O O . GLY A 1 93 ? 14.587 -3.959 -20.749 1.00 45.94 93 GLY A O 1
ATOM 745 N N . GLY A 1 94 ? 14.878 -1.988 -21.774 1.00 49.44 94 GLY A N 1
ATOM 746 C CA . GLY A 1 94 ? 14.433 -2.430 -23.086 1.00 49.44 94 GLY A CA 1
ATOM 747 C C . GLY A 1 94 ? 15.070 -1.582 -24.168 1.00 49.44 94 GLY A C 1
ATOM 748 O O . GLY A 1 94 ? 14.498 -0.575 -24.562 1.00 49.44 94 GLY A O 1
ATOM 749 N N . SER A 1 95 ? 16.250 -1.980 -24.630 1.00 36.47 95 SER A N 1
ATOM 750 C CA . SER A 1 95 ? 16.632 -1.928 -26.042 1.00 36.47 95 SER A CA 1
ATOM 751 C C . SER A 1 95 ? 17.892 -2.762 -26.247 1.00 36.47 95 SER A C 1
ATOM 753 O O . SER A 1 95 ? 18.806 -2.732 -25.427 1.00 36.47 95 SER A O 1
ATOM 755 N N . LEU A 1 96 ? 17.801 -3.553 -27.311 1.00 36.94 96 LEU A N 1
ATOM 756 C CA . LEU A 1 96 ? 18.775 -4.437 -27.943 1.00 36.94 96 LEU A CA 1
ATOM 757 C C . LEU A 1 96 ? 20.207 -3.890 -27.987 1.00 36.94 96 LEU A C 1
ATOM 759 O O . LEU A 1 96 ? 20.358 -2.673 -28.231 1.00 36.94 96 LEU A O 1
#

Organism: NCBI:txid1843537